Protein AF-A0A820P249-F1 (afdb_monomer)

Foldseek 3Di:
DQLVVLLVVLQVVQVVVVHHCPDPSSVVSSVVSSVVVVVPPPPPPPPPVVPPPDVLVVDDPVVPVVDDPVRVPPPDD

Secondary structure (DSSP, 8-state):
-HHHHHHHHHHHHHHTTT--TTSHHHHHHHHHHHHHHHHHS--TT---------GGGGS-HHHHTTS-TTTSS----

Structure (mmCIF, N/CA/C/O backbone):
data_AF-A0A820P249-F1
#
_entry.id   AF-A0A820P249-F1
#
loop_
_atom_site.group_PDB
_atom_site.id
_atom_site.type_symbol
_atom_site.label_atom_id
_atom_site.label_alt_id
_atom_site.label_comp_id
_atom_site.label_asym_id
_atom_site.label_entity_id
_atom_site.label_seq_id
_atom_site.pdbx_PDB_ins_code
_atom_site.Cartn_x
_atom_site.Cartn_y
_atom_site.Cartn_z
_atom_site.occupancy
_atom_site.B_iso_or_equiv
_atom_site.auth_seq_id
_atom_site.auth_comp_id
_atom_site.auth_asym_id
_atom_site.auth_atom_id
_atom_site.pdbx_PDB_model_num
ATOM 1 N N . LYS A 1 1 ? 12.438 -3.280 5.587 1.00 81.62 1 LYS A N 1
ATOM 2 C CA . LYS A 1 1 ? 11.460 -4.278 5.078 1.00 81.62 1 LYS A CA 1
ATOM 3 C C . LYS A 1 1 ? 10.382 -3.627 4.207 1.00 81.62 1 LYS A C 1
ATOM 5 O O . LYS A 1 1 ? 10.373 -3.898 3.019 1.00 81.62 1 LYS A O 1
ATOM 10 N N . ILE A 1 2 ? 9.565 -2.707 4.736 1.00 89.69 2 ILE A N 1
ATOM 11 C CA . ILE A 1 2 ? 8.479 -2.028 3.988 1.00 89.69 2 ILE A CA 1
ATOM 12 C C . ILE A 1 2 ? 8.978 -1.330 2.708 1.00 89.69 2 ILE A C 1
ATOM 14 O O . ILE A 1 2 ? 8.409 -1.535 1.642 1.00 89.69 2 ILE A O 1
ATOM 18 N N . LYS A 1 3 ? 10.103 -0.601 2.783 1.00 92.50 3 LYS A N 1
ATOM 19 C CA . LYS A 1 3 ? 10.712 0.058 1.612 1.00 92.50 3 LYS A CA 1
ATOM 20 C C . LYS A 1 3 ? 11.055 -0.911 0.475 1.00 92.50 3 LYS A C 1
ATOM 22 O O . LYS A 1 3 ? 10.699 -0.658 -0.663 1.00 92.50 3 LYS A O 1
ATOM 27 N N . GLN A 1 4 ? 11.680 -2.043 0.797 1.00 95.19 4 GLN A N 1
ATOM 28 C CA . GLN A 1 4 ? 12.064 -3.059 -0.189 1.00 95.19 4 GLN A CA 1
ATOM 29 C C . GLN A 1 4 ? 10.839 -3.716 -0.837 1.00 95.19 4 GLN A C 1
ATOM 31 O O . GLN A 1 4 ? 10.826 -3.935 -2.042 1.00 95.19 4 GLN A O 1
ATOM 36 N N . TYR A 1 5 ? 9.799 -4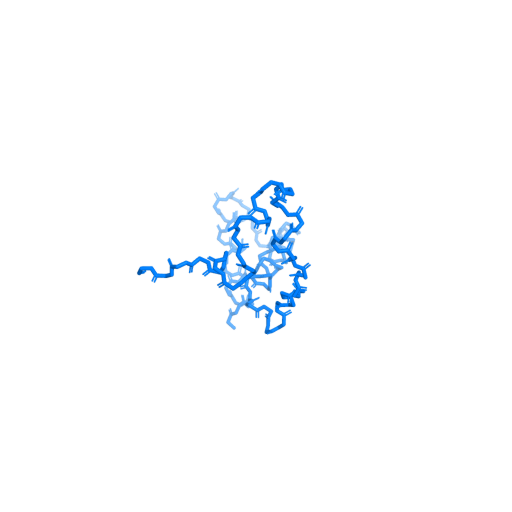.003 -0.049 1.00 95.50 5 TYR A N 1
ATOM 37 C CA . TYR A 1 5 ? 8.539 -4.513 -0.583 1.00 95.50 5 TYR A CA 1
ATOM 38 C C . TYR A 1 5 ? 7.887 -3.512 -1.546 1.00 95.50 5 TYR A C 1
ATOM 40 O O . TYR A 1 5 ? 7.475 -3.904 -2.634 1.00 95.50 5 TYR A O 1
ATOM 48 N N . ALA A 1 6 ? 7.853 -2.224 -1.187 1.00 95.44 6 ALA A N 1
ATOM 49 C CA . ALA A 1 6 ? 7.310 -1.179 -2.051 1.00 95.44 6 ALA A CA 1
ATOM 50 C C . ALA A 1 6 ? 8.073 -1.070 -3.383 1.00 95.44 6 ALA A C 1
ATOM 52 O O . ALA A 1 6 ? 7.440 -0.989 -4.431 1.00 95.44 6 ALA A O 1
ATOM 53 N N . THR A 1 7 ? 9.410 -1.150 -3.356 1.00 94.69 7 THR A N 1
ATOM 54 C CA . THR A 1 7 ? 10.262 -1.203 -4.559 1.00 94.69 7 THR A CA 1
ATOM 55 C C . THR A 1 7 ? 9.873 -2.367 -5.476 1.00 94.69 7 THR A C 1
ATOM 57 O O . THR A 1 7 ? 9.579 -2.155 -6.651 1.00 94.69 7 THR A O 1
ATOM 60 N N . TRP A 1 8 ? 9.814 -3.596 -4.949 1.00 95.19 8 TRP A N 1
ATOM 61 C CA . TRP A 1 8 ? 9.485 -4.775 -5.760 1.00 95.19 8 TRP A CA 1
ATOM 62 C C . TRP A 1 8 ? 8.047 -4.759 -6.274 1.00 95.19 8 TRP A C 1
ATOM 64 O O . TRP A 1 8 ? 7.804 -5.092 -7.432 1.00 95.19 8 TRP A O 1
ATOM 74 N N . MET A 1 9 ? 7.089 -4.339 -5.448 1.00 95.44 9 MET A N 1
ATOM 75 C CA . MET A 1 9 ? 5.692 -4.255 -5.869 1.00 95.44 9 MET A CA 1
ATOM 76 C C . MET A 1 9 ? 5.472 -3.212 -6.956 1.00 95.44 9 MET A C 1
ATOM 78 O O . MET A 1 9 ? 4.775 -3.503 -7.926 1.00 95.44 9 MET A O 1
ATOM 82 N N . ALA A 1 10 ? 6.081 -2.030 -6.836 1.00 95.88 10 ALA A N 1
ATOM 83 C CA . ALA A 1 10 ? 6.015 -1.020 -7.885 1.00 95.88 10 ALA A CA 1
ATOM 84 C C . ALA A 1 10 ? 6.608 -1.565 -9.196 1.00 95.88 10 ALA A C 1
ATOM 86 O O . ALA A 1 10 ? 5.954 -1.503 -10.235 1.00 95.88 10 ALA A O 1
ATOM 87 N N . ALA A 1 11 ? 7.783 -2.202 -9.138 1.00 94.00 11 ALA A N 1
ATOM 88 C CA . ALA A 1 11 ? 8.429 -2.782 -10.313 1.00 94.00 11 ALA A CA 1
ATOM 89 C C . ALA A 1 11 ? 7.554 -3.847 -11.005 1.00 94.00 11 ALA A C 1
ATOM 91 O O . ALA A 1 11 ? 7.312 -3.754 -12.208 1.00 94.00 11 ALA A O 1
ATOM 92 N N . PHE A 1 12 ? 7.005 -4.820 -10.265 1.00 94.69 12 PHE A N 1
ATOM 93 C CA . PHE A 1 12 ? 6.169 -5.873 -10.857 1.00 94.69 12 PHE A CA 1
ATOM 94 C C . PHE A 1 12 ? 4.806 -5.366 -11.354 1.00 94.69 12 PHE A C 1
ATOM 96 O O . PHE A 1 12 ? 4.300 -5.873 -12.356 1.00 94.69 12 PHE A O 1
ATOM 103 N N . ARG A 1 13 ? 4.215 -4.346 -10.713 1.00 92.75 13 ARG A N 1
ATOM 104 C CA . ARG A 1 13 ? 2.969 -3.714 -11.193 1.00 92.75 13 ARG A CA 1
ATOM 105 C C . ARG A 1 13 ? 3.161 -2.896 -12.465 1.00 92.75 13 ARG A C 1
ATOM 107 O O . ARG A 1 13 ? 2.208 -2.756 -13.231 1.00 92.75 13 ARG A O 1
ATOM 114 N N . LEU A 1 14 ? 4.342 -2.319 -12.673 1.00 92.44 14 LEU A N 1
ATOM 115 C CA . LEU A 1 14 ? 4.672 -1.644 -13.926 1.00 92.44 14 LEU A CA 1
ATOM 116 C C . LEU A 1 14 ? 4.996 -2.663 -15.019 1.00 92.44 14 LEU A C 1
ATOM 118 O O . LEU A 1 14 ? 4.431 -2.570 -16.108 1.00 92.44 14 LEU A O 1
ATOM 122 N N . ALA A 1 15 ? 5.798 -3.680 -14.701 1.00 93.12 15 ALA A N 1
ATOM 123 C CA . ALA A 1 15 ? 6.161 -4.735 -15.642 1.00 93.12 15 ALA A CA 1
ATOM 124 C C . ALA A 1 15 ? 4.933 -5.492 -16.175 1.00 93.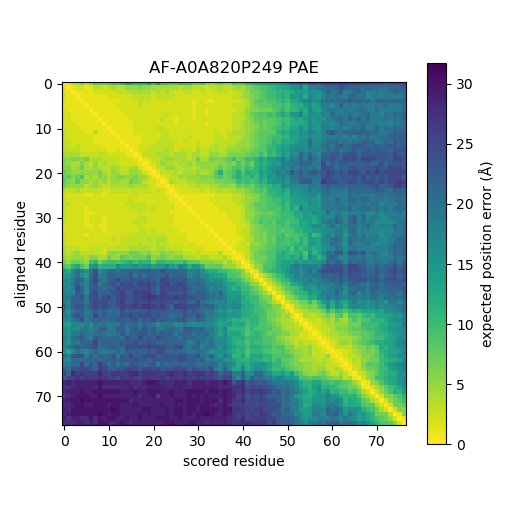12 15 ALA A C 1
ATOM 126 O O . ALA A 1 15 ? 4.851 -5.760 -17.371 1.00 93.12 15 ALA A O 1
ATOM 127 N N . SER A 1 16 ? 3.929 -5.765 -15.331 1.00 92.50 16 SER A N 1
ATOM 128 C CA . SER A 1 16 ? 2.679 -6.409 -15.767 1.00 92.50 16 SER A CA 1
ATOM 129 C C . SER A 1 16 ? 1.851 -5.563 -16.742 1.00 92.50 16 SER A C 1
ATOM 131 O O . SER A 1 16 ? 1.022 -6.100 -17.471 1.00 92.50 16 SER A O 1
ATOM 133 N N . LYS A 1 17 ? 2.090 -4.248 -16.784 1.00 92.38 17 LYS A N 1
ATOM 134 C CA . LYS A 1 17 ? 1.491 -3.301 -17.737 1.00 92.38 17 LYS A CA 1
ATOM 135 C C . LYS A 1 17 ? 2.413 -3.010 -18.928 1.00 92.38 17 LYS A C 1
ATOM 137 O O . LYS A 1 17 ? 2.116 -2.106 -19.703 1.00 92.38 17 LYS A O 1
ATOM 142 N N . GLY A 1 18 ? 3.539 -3.720 -19.044 1.00 91.00 18 GLY A N 1
ATOM 143 C CA . GLY A 1 18 ? 4.555 -3.491 -20.072 1.00 91.00 18 GLY A CA 1
ATOM 144 C C . GLY A 1 18 ? 5.374 -2.210 -19.879 1.00 91.00 18 GLY A C 1
ATOM 145 O O . GLY A 1 18 ? 5.999 -1.752 -20.829 1.00 91.00 18 GLY A O 1
ATOM 146 N N . ARG A 1 19 ? 5.366 -1.609 -18.681 1.00 88.62 19 ARG A N 1
ATOM 147 C CA . ARG A 1 19 ? 6.142 -0.401 -18.362 1.00 88.62 19 ARG A CA 1
ATOM 148 C C . ARG A 1 19 ? 7.422 -0.734 -17.606 1.00 88.62 19 ARG A C 1
ATOM 150 O O . ARG A 1 19 ? 7.475 -1.700 -16.846 1.00 88.62 19 ARG A O 1
ATOM 157 N N . THR A 1 20 ? 8.444 0.088 -17.807 1.00 88.38 20 THR A N 1
ATOM 158 C CA . THR A 1 20 ? 9.774 -0.076 -17.212 1.00 88.38 20 THR A CA 1
ATOM 159 C C . THR A 1 20 ? 9.942 0.791 -15.965 1.00 88.38 20 THR A C 1
ATOM 161 O O . THR A 1 20 ? 9.122 1.657 -15.664 1.00 88.38 20 THR A O 1
ATOM 164 N N . ILE A 1 21 ? 11.017 0.538 -15.216 1.00 89.06 21 ILE A N 1
ATOM 165 C CA . ILE A 1 21 ? 11.328 1.240 -13.962 1.00 89.06 21 ILE A CA 1
ATOM 166 C C . ILE A 1 21 ? 11.795 2.691 -14.168 1.00 89.06 21 ILE A C 1
ATOM 168 O O . ILE A 1 21 ? 11.817 3.461 -13.216 1.00 89.06 21 ILE A O 1
ATOM 172 N N . ASP A 1 22 ? 12.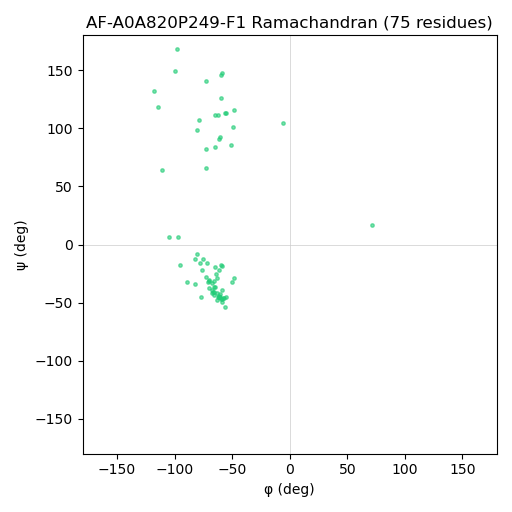169 3.041 -15.399 1.00 87.38 22 ASP A N 1
ATOM 173 C CA . ASP A 1 22 ? 12.719 4.350 -15.777 1.00 87.38 22 ASP A CA 1
ATOM 174 C C . ASP A 1 22 ? 11.626 5.409 -16.003 1.00 87.38 22 ASP A C 1
ATOM 176 O O . ASP A 1 22 ? 11.876 6.608 -16.067 1.00 87.38 22 ASP A O 1
ATOM 180 N N . GLU A 1 23 ? 10.371 4.971 -16.089 1.00 86.69 23 GLU A N 1
ATOM 181 C CA . GLU A 1 23 ? 9.238 5.875 -16.215 1.00 86.69 23 GLU A CA 1
ATOM 182 C C . GLU A 1 23 ? 8.968 6.607 -14.887 1.00 86.69 23 GLU A C 1
ATOM 184 O O . GLU A 1 23 ? 8.920 5.968 -13.831 1.00 86.69 23 GLU A O 1
ATOM 189 N N . PRO A 1 24 ? 8.621 7.911 -14.904 1.00 88.50 24 PRO A N 1
ATOM 190 C CA . PRO A 1 24 ? 8.273 8.669 -13.692 1.00 88.50 24 PRO A CA 1
ATOM 191 C C . PRO A 1 24 ? 7.064 8.080 -12.939 1.00 88.50 24 PRO A C 1
ATOM 193 O O . PRO A 1 24 ? 6.853 8.334 -11.748 1.00 88.50 24 PRO A O 1
ATOM 196 N N . SER A 1 25 ? 6.273 7.241 -13.618 1.00 89.06 25 SER A N 1
ATOM 197 C CA . SER A 1 25 ? 5.177 6.482 -13.012 1.00 89.06 25 SER A CA 1
ATOM 198 C C . SER A 1 25 ? 5.636 5.469 -11.955 1.00 89.06 25 SER A C 1
ATOM 200 O O . SER A 1 25 ? 4.860 5.165 -11.050 1.00 89.06 25 SER A O 1
ATOM 202 N N . TYR A 1 26 ? 6.878 4.977 -12.027 1.00 94.88 26 TYR A N 1
ATOM 203 C CA . TYR A 1 26 ? 7.431 4.048 -11.040 1.00 94.88 26 TYR A CA 1
ATOM 204 C C . TYR A 1 26 ? 7.513 4.702 -9.662 1.00 94.88 26 TYR A C 1
ATOM 206 O O . TYR A 1 26 ? 7.056 4.141 -8.665 1.00 94.88 26 TYR A O 1
ATOM 214 N N . GLU A 1 27 ? 8.045 5.919 -9.625 1.00 94.12 27 GLU A N 1
ATOM 215 C CA . GLU A 1 27 ? 8.317 6.618 -8.378 1.00 94.12 27 GLU A CA 1
ATOM 216 C C . GLU A 1 27 ? 7.030 7.050 -7.677 1.00 94.12 27 GLU A C 1
ATOM 218 O O . GLU A 1 27 ? 6.888 6.893 -6.462 1.00 94.12 27 GLU A O 1
ATOM 223 N N . THR A 1 28 ? 6.043 7.461 -8.473 1.00 94.25 28 THR A N 1
ATOM 224 C CA . THR A 1 28 ? 4.682 7.747 -8.007 1.00 94.25 28 THR A CA 1
ATOM 225 C C . THR A 1 28 ? 4.010 6.502 -7.413 1.00 94.25 28 THR A C 1
ATOM 227 O O . THR A 1 28 ? 3.413 6.568 -6.338 1.00 94.25 28 THR A O 1
ATOM 230 N N . GLU A 1 29 ? 4.125 5.345 -8.074 1.00 93.62 29 GLU A N 1
ATOM 231 C CA . GLU A 1 29 ? 3.532 4.086 -7.601 1.00 93.62 29 GLU A CA 1
ATOM 232 C C . GLU A 1 29 ? 4.212 3.598 -6.314 1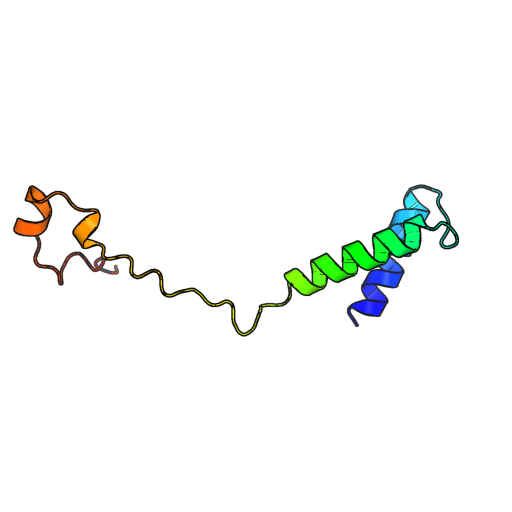.00 93.62 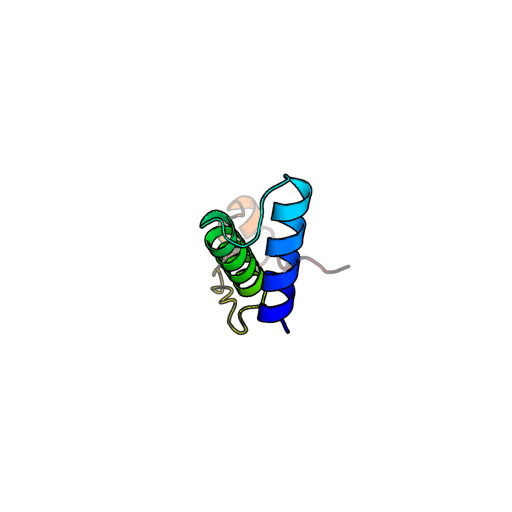29 GLU A C 1
ATOM 234 O O . GLU A 1 29 ? 3.540 3.174 -5.371 1.00 93.62 29 GLU A O 1
ATOM 239 N N . ARG A 1 30 ? 5.545 3.697 -6.240 1.00 95.50 30 ARG A N 1
ATOM 240 C CA . ARG A 1 30 ? 6.308 3.328 -5.043 1.00 95.50 30 ARG A CA 1
ATOM 241 C C . ARG A 1 30 ? 5.889 4.171 -3.842 1.00 95.50 30 ARG A C 1
ATOM 243 O O . ARG A 1 30 ? 5.675 3.613 -2.764 1.00 95.50 30 ARG A O 1
ATOM 250 N N . GLU A 1 31 ? 5.756 5.483 -4.020 1.00 94.88 31 GLU A N 1
ATOM 251 C CA . GLU A 1 31 ? 5.353 6.390 -2.943 1.00 94.88 31 GLU A CA 1
ATOM 252 C C . GLU A 1 31 ? 3.903 6.145 -2.507 1.00 94.88 31 GLU A C 1
ATOM 254 O O . GLU A 1 31 ? 3.611 6.103 -1.313 1.00 94.88 31 GLU A O 1
ATOM 259 N N . SER A 1 32 ? 3.006 5.866 -3.458 1.00 94.94 32 SER A N 1
ATOM 260 C CA . SER A 1 32 ? 1.628 5.464 -3.158 1.00 94.94 32 SER A CA 1
ATOM 261 C C . SER A 1 32 ? 1.574 4.192 -2.302 1.00 94.94 32 SER A C 1
ATOM 263 O O . SER A 1 32 ? 0.888 4.157 -1.277 1.00 94.94 32 SER A O 1
ATOM 265 N N . ILE A 1 33 ? 2.350 3.161 -2.658 1.00 95.06 33 ILE A N 1
ATOM 266 C CA . ILE A 1 33 ? 2.428 1.911 -1.886 1.00 95.06 33 ILE A CA 1
ATOM 267 C C . ILE A 1 33 ? 2.985 2.172 -0.480 1.00 95.06 33 ILE A C 1
ATOM 269 O O . ILE A 1 33 ? 2.465 1.631 0.496 1.00 95.06 33 ILE A O 1
ATOM 273 N N . LEU A 1 34 ? 4.016 3.012 -0.352 1.00 94.38 34 LEU A N 1
ATOM 274 C CA . LEU A 1 34 ? 4.571 3.389 0.949 1.00 94.38 34 LEU A CA 1
ATOM 275 C C . LEU A 1 34 ? 3.547 4.109 1.825 1.00 94.38 34 LEU A C 1
ATOM 277 O O . LEU A 1 34 ? 3.411 3.761 2.998 1.00 94.38 34 LEU A O 1
ATOM 281 N N . ALA A 1 35 ? 2.807 5.066 1.266 1.00 92.62 35 ALA A N 1
ATOM 282 C CA . ALA A 1 35 ? 1.763 5.786 1.983 1.00 92.62 35 ALA A CA 1
ATOM 283 C C . ALA A 1 35 ? 0.691 4.827 2.527 1.00 92.62 35 ALA A C 1
ATOM 285 O O . ALA A 1 35 ? 0.352 4.893 3.708 1.00 92.62 35 ALA A O 1
ATOM 286 N N . LEU A 1 36 ? 0.227 3.877 1.708 1.00 92.50 36 LEU A N 1
ATOM 287 C CA . LEU A 1 36 ? -0.760 2.871 2.116 1.00 92.50 36 LEU A CA 1
ATOM 288 C C . LEU A 1 36 ? -0.247 1.972 3.246 1.00 92.50 36 LEU A C 1
ATOM 290 O O . LEU A 1 36 ? -0.956 1.736 4.223 1.00 92.50 36 LEU A O 1
ATOM 294 N N . LEU A 1 37 ? 0.993 1.490 3.142 1.00 91.44 37 LEU A N 1
ATOM 295 C CA . LEU A 1 37 ? 1.596 0.643 4.175 1.00 91.44 37 LEU A CA 1
ATOM 296 C C . LEU A 1 37 ? 1.795 1.411 5.485 1.00 91.44 37 LEU A C 1
ATOM 298 O O . LEU A 1 37 ? 1.583 0.856 6.560 1.00 91.44 37 LEU A O 1
ATOM 302 N N . ASN A 1 38 ? 2.149 2.695 5.403 1.00 88.06 38 ASN A N 1
ATOM 303 C CA . ASN A 1 38 ? 2.283 3.551 6.576 1.00 88.06 38 ASN A CA 1
ATOM 304 C C . ASN A 1 38 ? 0.935 3.827 7.258 1.00 88.06 38 ASN A C 1
ATOM 306 O O . ASN A 1 38 ? 0.895 3.923 8.480 1.00 88.06 38 ASN A O 1
ATOM 310 N N . MET A 1 39 ? -0.161 3.905 6.498 1.00 85.81 39 MET A N 1
ATOM 311 C CA . MET A 1 39 ? -1.515 4.036 7.053 1.00 85.81 39 MET A CA 1
ATOM 312 C C . MET A 1 39 ? -2.007 2.758 7.745 1.00 85.81 39 MET A C 1
ATOM 314 O O . MET A 1 39 ? -2.783 2.839 8.693 1.00 85.81 39 MET A O 1
ATOM 318 N N . GLN A 1 40 ? -1.585 1.582 7.272 1.00 82.94 40 GLN A N 1
ATOM 319 C CA . GLN A 1 40 ? -1.967 0.288 7.854 1.00 82.94 40 GLN A CA 1
ATOM 320 C C . GLN A 1 40 ? -1.238 -0.029 9.156 1.00 82.94 40 GLN A C 1
ATOM 322 O O . GLN A 1 40 ? -1.707 -0.864 9.933 1.00 82.94 40 GLN A O 1
ATOM 327 N N . LEU A 1 41 ? -0.080 0.593 9.388 1.00 76.31 41 LEU A N 1
ATOM 328 C CA . LEU A 1 41 ? 0.605 0.448 10.660 1.00 76.31 41 LEU A CA 1
ATOM 329 C C . LEU A 1 41 ? -0.341 0.957 11.749 1.00 76.31 41 LEU A C 1
ATOM 331 O O . LEU A 1 41 ? -0.824 2.086 11.638 1.0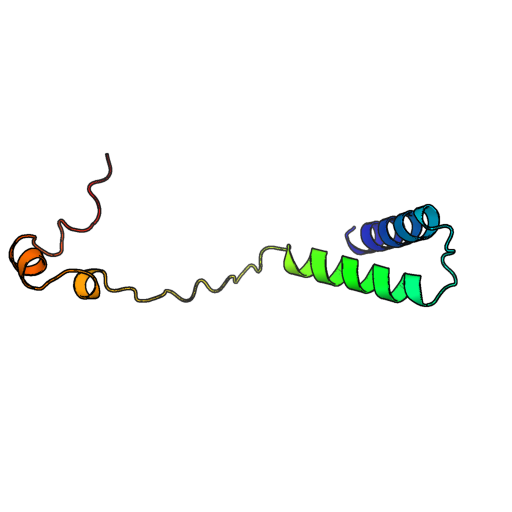0 76.31 41 LEU A O 1
ATOM 335 N N . PRO A 1 42 ? -0.629 0.147 12.786 1.00 68.06 42 PRO A N 1
ATOM 336 C CA . PRO A 1 42 ? -1.449 0.610 13.885 1.00 68.06 42 PRO A CA 1
ATOM 337 C C . PRO A 1 42 ? -0.767 1.857 14.430 1.00 68.06 42 PRO A C 1
ATOM 339 O O . PRO A 1 42 ? 0.348 1.780 14.956 1.00 68.06 42 PRO A O 1
ATOM 342 N N . LEU A 1 43 ? -1.407 3.021 14.273 1.00 62.19 43 LEU A N 1
ATOM 343 C CA . LEU A 1 43 ? -1.010 4.173 15.056 1.00 62.19 43 LEU A CA 1
ATOM 344 C C . LEU A 1 43 ? -1.096 3.687 16.501 1.00 62.19 43 LEU A C 1
ATOM 346 O O . LEU A 1 43 ? -2.175 3.362 16.989 1.00 62.19 43 LEU A O 1
ATOM 350 N N . SER A 1 44 ? 0.053 3.598 17.170 1.00 59.25 44 SER A N 1
ATOM 351 C CA . SER A 1 44 ? 0.141 3.303 18.606 1.00 59.25 44 SER A CA 1
ATOM 352 C C . SER A 1 44 ? -0.827 4.194 19.407 1.00 59.25 44 SER A C 1
ATOM 354 O O . SER A 1 44 ? -1.419 3.766 20.390 1.00 59.25 44 SER A O 1
ATOM 356 N N . ASN A 1 45 ? -1.097 5.392 18.877 1.00 55.44 45 ASN A N 1
ATOM 357 C CA . ASN A 1 45 ? -2.175 6.278 19.281 1.00 55.44 45 ASN A CA 1
ATOM 358 C C . ASN A 1 45 ? -3.252 6.386 18.194 1.00 55.44 45 ASN A C 1
ATOM 360 O O . ASN A 1 45 ? -3.495 7.480 17.679 1.00 55.44 45 ASN A O 1
ATOM 364 N N . SER A 1 46 ? -3.952 5.299 17.859 1.00 56.47 46 SER A N 1
ATOM 365 C CA . SER A 1 46 ? -5.341 5.464 17.440 1.00 56.47 46 SER A CA 1
ATOM 366 C C . SER A 1 46 ? -6.007 6.072 18.659 1.00 56.47 46 SER A C 1
ATOM 368 O O . SER A 1 46 ? -6.361 5.380 19.615 1.00 56.47 46 SER A O 1
ATOM 370 N N . GLN A 1 47 ? -6.027 7.405 18.700 1.00 57.69 47 GLN A N 1
ATOM 371 C CA . GLN A 1 47 ? -6.853 8.137 19.623 1.00 57.69 47 GLN A CA 1
ATOM 372 C C . GLN A 1 47 ? -8.257 7.779 19.172 1.00 57.69 47 GLN A C 1
ATOM 374 O O . GLN A 1 47 ? -8.882 8.486 18.388 1.00 57.69 47 GLN A O 1
ATOM 379 N N . HIS A 1 48 ? -8.738 6.632 19.652 1.00 61.03 48 HIS A N 1
ATOM 380 C CA . HIS A 1 48 ? -10.115 6.475 20.027 1.00 61.03 48 HIS A CA 1
ATOM 381 C C . HIS A 1 48 ? -10.346 7.664 20.947 1.00 61.03 48 HIS A C 1
ATOM 383 O O . HIS A 1 48 ? -10.103 7.598 22.155 1.00 61.03 48 HIS A O 1
ATOM 389 N N . THR A 1 49 ? -10.683 8.808 20.348 1.00 62.06 49 THR A N 1
ATOM 390 C CA . THR A 1 49 ? -11.307 9.897 21.060 1.00 62.06 49 THR A CA 1
ATOM 391 C C . THR A 1 49 ? -12.404 9.171 21.797 1.00 62.06 49 THR A C 1
ATOM 393 O O . THR A 1 49 ? -13.181 8.424 21.197 1.00 62.06 49 THR A O 1
ATOM 396 N N . LYS A 1 50 ? -12.321 9.181 23.127 1.00 63.81 50 LYS A N 1
ATOM 397 C CA . LYS A 1 50 ? -13.351 8.572 23.948 1.00 63.81 50 LYS A CA 1
ATOM 398 C C . LYS A 1 50 ? -14.594 9.359 23.572 1.00 63.81 50 LYS A C 1
ATOM 400 O O . LYS A 1 50 ? -14.772 10.469 24.060 1.00 63.81 50 LYS A O 1
ATOM 405 N N . CYS A 1 51 ? -15.353 8.870 22.593 1.00 65.12 51 CYS A N 1
ATOM 406 C CA . CYS A 1 51 ? -16.608 9.475 22.235 1.00 65.12 51 CYS A CA 1
ATOM 407 C C . CYS A 1 51 ? -17.420 9.326 23.508 1.00 65.12 51 CYS A C 1
ATOM 409 O O . CYS A 1 51 ? -17.697 8.203 23.938 1.00 65.12 51 CYS A O 1
ATOM 411 N N . ASP A 1 52 ? -17.693 10.455 24.153 1.00 73.62 52 ASP A N 1
ATOM 412 C CA . ASP A 1 52 ? -18.512 10.524 25.351 1.00 73.62 52 ASP A CA 1
ATOM 413 C C . ASP A 1 52 ? -19.971 10.301 24.941 1.00 73.62 52 ASP A C 1
ATOM 415 O O . ASP A 1 52 ? -20.807 11.200 24.905 1.00 73.62 52 ASP A O 1
ATOM 419 N N . ILE A 1 53 ? -20.241 9.087 24.469 1.00 78.81 53 ILE A N 1
ATOM 420 C CA . ILE A 1 53 ? -21.554 8.649 24.032 1.00 78.81 53 ILE A CA 1
ATOM 421 C C . ILE A 1 53 ? -22.292 8.291 25.310 1.00 78.81 53 ILE A C 1
ATOM 423 O O . ILE A 1 53 ? -22.109 7.206 25.860 1.00 78.81 53 ILE A O 1
ATOM 427 N N . GLN A 1 54 ? -23.111 9.226 25.780 1.00 79.88 54 GLN A N 1
ATOM 428 C CA . GLN A 1 54 ? -24.034 9.005 26.885 1.00 79.88 54 GLN A CA 1
ATOM 429 C C . GLN A 1 54 ? -25.255 8.237 26.348 1.00 79.88 54 GLN A C 1
ATOM 431 O O . GLN A 1 54 ? -26.045 8.811 25.586 1.00 79.88 54 GLN A O 1
ATOM 436 N N . PRO A 1 55 ? -25.421 6.938 26.665 1.00 73.88 55 PRO A N 1
ATOM 437 C CA . PRO A 1 55 ? -26.507 6.117 26.125 1.00 73.88 55 PRO A CA 1
ATOM 438 C C . PRO A 1 55 ? -27.902 6.633 26.512 1.00 73.88 55 PRO A C 1
ATOM 440 O O . PRO A 1 55 ? -28.879 6.359 25.817 1.00 73.88 55 PRO A O 1
ATOM 443 N N . GLU A 1 56 ? -28.007 7.419 27.581 1.00 75.38 56 GLU A N 1
ATOM 444 C CA . GLU A 1 56 ? -29.241 8.025 28.079 1.00 75.38 56 GLU A CA 1
ATOM 445 C C . GLU A 1 56 ? -29.853 9.011 27.075 1.00 75.38 56 GLU A C 1
ATOM 447 O O . GLU A 1 56 ? -31.076 9.144 27.018 1.00 75.38 56 GLU A O 1
ATOM 452 N N . ASN A 1 57 ? -29.023 9.640 26.236 1.00 78.88 57 ASN A N 1
ATOM 453 C CA . ASN A 1 57 ? -29.460 10.604 25.221 1.00 78.88 57 ASN A CA 1
ATOM 454 C C . ASN A 1 57 ? -30.125 9.938 24.005 1.00 78.88 57 ASN A C 1
ATOM 456 O O . ASN A 1 57 ? -30.764 10.615 23.203 1.00 78.88 57 ASN A O 1
ATOM 460 N N . TYR A 1 58 ? -30.004 8.614 23.875 1.00 82.69 58 TYR A N 1
ATOM 461 C CA . TYR A 1 58 ? -30.549 7.830 22.762 1.00 82.69 58 TYR A CA 1
ATOM 462 C C . TYR A 1 58 ? -31.797 7.028 23.156 1.00 82.69 58 TYR A C 1
ATOM 464 O O . TYR A 1 58 ? -32.309 6.231 22.371 1.00 82.69 58 TYR A O 1
ATOM 472 N N . VAL A 1 59 ? -32.309 7.235 24.373 1.00 82.00 59 VAL A N 1
ATOM 473 C CA . VAL A 1 59 ? -33.472 6.527 24.909 1.00 82.00 59 VAL A CA 1
ATOM 474 C C . VAL A 1 59 ? -34.589 7.528 25.201 1.00 82.00 59 VAL A C 1
ATOM 476 O O . VAL A 1 59 ? -34.384 8.551 25.845 1.00 82.00 59 VAL A O 1
ATOM 479 N N . SER A 1 60 ? -35.814 7.232 24.756 1.00 80.31 60 SER A N 1
ATOM 480 C CA . SER A 1 60 ? -36.973 8.079 25.069 1.00 80.31 60 SER A CA 1
ATOM 481 C C . SER A 1 60 ? -37.203 8.180 26.583 1.00 80.31 60 SER A C 1
ATOM 483 O O . SER A 1 60 ? -37.063 7.194 27.311 1.00 80.31 60 SER A O 1
ATOM 485 N N . ILE A 1 61 ? -37.674 9.344 27.042 1.00 78.44 61 ILE A N 1
ATOM 486 C CA . ILE A 1 61 ? -37.994 9.654 28.449 1.00 78.44 61 ILE A CA 1
ATOM 487 C C . ILE A 1 61 ? -38.892 8.583 29.098 1.00 78.44 61 ILE A C 1
ATOM 489 O O . ILE A 1 61 ? -38.795 8.308 30.294 1.00 78.44 61 ILE A O 1
ATOM 493 N N . LYS A 1 62 ? -39.774 7.945 28.315 1.00 76.94 62 LYS A N 1
ATOM 494 C CA . LYS A 1 62 ? -40.648 6.862 28.797 1.00 76.94 62 LYS A CA 1
ATOM 495 C C . LYS A 1 62 ? -39.858 5.620 29.232 1.00 76.94 62 LYS A C 1
ATOM 497 O O . LYS A 1 62 ? -40.227 4.969 30.205 1.00 76.94 62 LYS A O 1
ATOM 502 N N . PHE A 1 63 ? -38.775 5.298 28.529 1.00 74.25 63 PHE A N 1
ATOM 503 C CA . PHE A 1 63 ? -37.944 4.124 28.793 1.00 74.25 63 PHE A CA 1
ATOM 504 C C . PHE A 1 63 ? -36.825 4.415 29.801 1.00 74.25 63 PHE A C 1
ATOM 506 O O . PHE A 1 63 ? -36.525 3.544 30.615 1.00 74.25 63 PHE A O 1
ATOM 513 N N . SER A 1 64 ? -36.283 5.638 29.838 1.00 71.75 64 SER A N 1
ATOM 514 C CA . SER A 1 64 ? -35.287 6.039 30.847 1.00 71.75 64 SER A CA 1
ATOM 515 C C . SER A 1 64 ? -35.858 6.064 32.270 1.00 71.75 64 SER A C 1
ATOM 517 O O . SER A 1 64 ? -35.167 5.733 33.227 1.00 71.75 64 SER A O 1
ATOM 519 N N . LYS A 1 65 ? -37.152 6.376 32.421 1.00 73.75 65 LYS A N 1
ATOM 520 C CA . LYS A 1 65 ? -37.859 6.297 33.712 1.00 73.75 65 LYS A CA 1
ATOM 521 C C . LYS A 1 65 ? -38.139 4.861 34.165 1.00 73.75 65 LYS A C 1
ATOM 523 O O . LYS A 1 65 ? -38.245 4.611 35.362 1.00 73.75 65 LYS A O 1
ATOM 528 N N . LYS A 1 66 ? -38.277 3.924 33.222 1.00 74.12 66 LYS A N 1
ATOM 529 C CA . LYS A 1 66 ? -38.614 2.518 33.498 1.00 74.12 66 LYS A CA 1
ATOM 530 C C . LYS A 1 66 ? -37.389 1.687 33.888 1.00 74.12 66 LYS A C 1
ATOM 532 O O . LYS A 1 66 ? -37.508 0.785 34.713 1.00 74.12 66 LYS A O 1
ATOM 537 N N . TYR A 1 67 ? -36.221 1.985 33.319 1.00 65.69 67 TYR A N 1
ATOM 538 C CA . TYR A 1 67 ? -34.986 1.242 33.563 1.00 65.69 67 TYR A CA 1
ATOM 539 C C . TYR A 1 67 ? -33.963 2.133 34.271 1.00 65.69 67 TYR A C 1
ATOM 541 O O . TYR A 1 67 ? -33.539 3.149 33.732 1.00 65.69 67 TYR A O 1
ATOM 549 N N . LYS A 1 68 ? -33.546 1.758 35.490 1.00 61.91 68 LYS A N 1
ATOM 550 C CA . LYS A 1 68 ? -32.481 2.475 36.212 1.00 61.91 68 LYS A CA 1
ATOM 551 C C . LYS A 1 68 ? -31.179 2.464 35.384 1.00 61.91 68 LYS A C 1
ATOM 553 O O . LYS A 1 68 ? -30.897 1.447 34.745 1.00 61.91 68 LYS A O 1
ATOM 558 N N . PRO A 1 69 ? -30.334 3.514 35.455 1.00 60.19 69 PRO A N 1
ATOM 559 C CA . PRO A 1 69 ? -29.168 3.698 34.572 1.00 60.19 69 PRO A CA 1
ATOM 560 C C . PRO A 1 69 ? -28.140 2.552 34.625 1.00 60.19 69 PRO A C 1
ATOM 562 O O . PRO A 1 69 ? -27.367 2.352 33.696 1.00 60.19 69 PRO A O 1
ATOM 565 N N . LYS A 1 70 ? -28.160 1.724 35.677 1.00 57.84 70 LYS A N 1
ATOM 566 C CA . LYS A 1 70 ? -27.281 0.550 35.808 1.00 57.84 70 LYS A CA 1
ATOM 567 C C . LYS A 1 70 ? -27.723 -0.670 34.981 1.00 57.84 70 LYS A C 1
ATOM 569 O O . LYS A 1 70 ? -26.909 -1.561 34.779 1.00 57.84 70 LYS A O 1
ATOM 574 N N . GLN A 1 71 ? -28.970 -0.717 34.499 1.00 55.28 71 GLN A N 1
ATOM 575 C CA . GLN A 1 71 ? -29.544 -1.881 33.803 1.00 55.28 71 GLN A CA 1
ATOM 576 C C . GLN A 1 71 ? -29.446 -1.791 32.268 1.00 55.28 71 GLN A C 1
ATOM 578 O O . GLN A 1 71 ? -29.554 -2.805 31.586 1.00 55.28 71 GLN A O 1
ATOM 583 N N . VAL A 1 72 ? -29.214 -0.593 31.716 1.00 53.03 72 VAL A N 1
ATOM 584 C C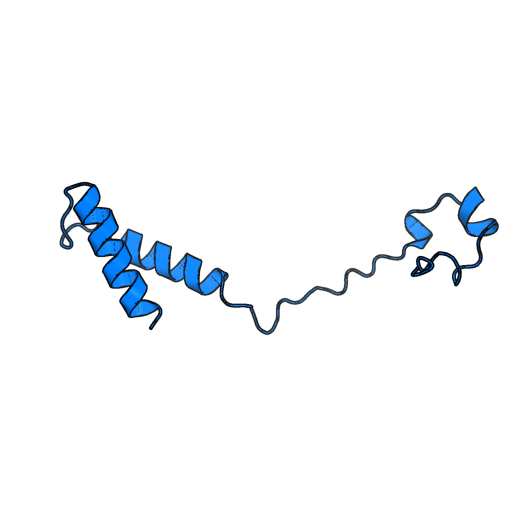A . VAL A 1 72 ? -29.041 -0.371 30.261 1.00 53.03 72 VAL A CA 1
ATOM 585 C C . VAL A 1 72 ? -27.616 -0.712 29.801 1.00 53.03 72 VAL A C 1
ATOM 587 O O . VAL A 1 72 ? -27.330 -0.809 28.610 1.00 53.03 72 VAL A O 1
ATOM 590 N N . ARG A 1 73 ? -26.712 -0.986 30.749 1.00 52.31 73 ARG A N 1
ATOM 591 C CA . ARG A 1 73 ? -25.414 -1.600 30.481 1.00 52.31 73 ARG A CA 1
ATOM 592 C C . ARG A 1 73 ? -25.662 -3.071 30.156 1.00 52.31 73 ARG A C 1
ATOM 594 O O . ARG A 1 73 ? -25.632 -3.905 31.050 1.00 52.31 73 ARG A O 1
ATOM 601 N N . ILE A 1 74 ? -26.020 -3.306 28.892 1.00 50.66 74 ILE A N 1
ATOM 602 C CA . ILE A 1 74 ? -26.247 -4.581 28.199 1.00 50.66 74 ILE A CA 1
ATOM 603 C C . ILE A 1 74 ? -25.875 -5.758 29.099 1.00 50.66 74 ILE A C 1
ATOM 605 O O . ILE A 1 74 ? -24.691 -6.014 29.332 1.00 50.66 74 ILE A O 1
ATOM 609 N N . SER A 1 75 ? -26.904 -6.423 29.632 1.00 42.94 75 SER A N 1
ATOM 610 C CA . SER A 1 75 ? -26.784 -7.717 30.295 1.00 42.94 75 SER A CA 1
ATOM 611 C C . SER A 1 75 ? -25.985 -8.625 29.365 1.00 42.94 75 SER A C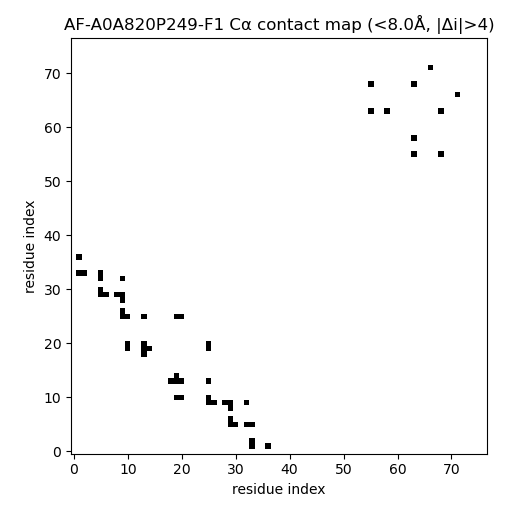 1
ATOM 613 O O . SER A 1 75 ? -26.487 -9.082 28.339 1.00 42.94 75 SER A O 1
ATOM 615 N N . LYS A 1 76 ? -24.698 -8.786 29.680 1.00 47.31 76 LYS A N 1
ATOM 616 C CA . LYS A 1 76 ? -23.835 -9.758 29.027 1.00 47.31 76 LYS A CA 1
ATOM 617 C C . LYS A 1 76 ? -24.397 -11.128 29.403 1.00 47.31 76 LYS A C 1
ATOM 619 O O . LYS A 1 76 ? -24.383 -11.476 30.584 1.00 47.31 76 LYS A O 1
ATOM 624 N N . LYS A 1 77 ? -24.962 -11.825 28.419 1.00 38.97 77 LYS A N 1
ATOM 625 C CA . LYS A 1 77 ? -25.021 -13.287 28.421 1.00 38.97 77 LYS A CA 1
ATOM 626 C C . LYS A 1 77 ? -23.668 -13.821 27.979 1.00 38.97 77 LYS A C 1
ATOM 628 O O . LYS A 1 77 ? -23.037 -13.139 27.139 1.00 38.97 77 LYS A O 1
#

Radius of gyration: 25.19 Å; Cα contacts (8 Å, |Δi|>4): 29; chains: 1; bounding box: 53×24×56 Å

pLDDT: mean 79.29, std 15.58, range [38.97, 95.88]

Nearest PDB structures (foldseek):
  5l81-assembly1_A  TM=9.885E-01  e=1.889E-02  Mus musculus
  4bbk-assembly1_A  TM=9.777E-01  e=5.991E-02  Mus musculus
  6ojd-assembly1_A  TM=5.735E-01  e=4.999E+00  Nocardia uniformis subsp. tsuyamanensis

Mean predicted aligned error: 13.14 Å

Organism: NCBI:txid433720

Sequence (77 aa):
KIKQYATWMAAFRLASKGRTIDEPSYETERESILALLNMQLPLSNSQHTKCDIQPENYVSIKFSKKYKPKQVRISKK

InterPro domains:
  IPR011993 PH-like domain superfamily [G3DSA:2.30.29.30] (1-54)
  IPR037843 Kindlin/fermitin [PTHR16160] (3-72)

Solvent-accessible surface area (backbone atoms only — not comparable to full-atom values): 4863 Å² total; per-residue (Å²): 109,71,69,59,51,25,52,53,52,28,46,53,61,31,45,78,69,76,40,63,76,85,42,76,63,34,60,55,44,25,50,51,46,46,53,54,55,61,67,68,46,78,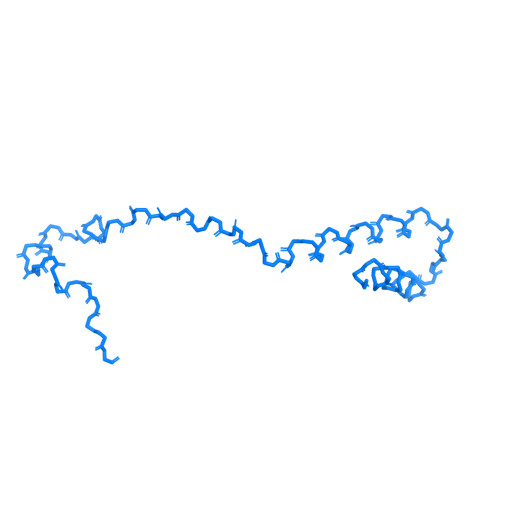56,93,71,67,71,71,66,79,73,85,75,61,69,70,81,78,46,59,72,76,54,55,74,72,44,61,82,79,64,74,62,68,79,80,126